Protein AF-A0A5F1ZT07-F1 (afdb_monomer_lite)

Foldseek 3Di:
DDDLVNLLQLLLVQQLVVLCVVCVPPPVDDPVRSVVLSNLRSNLRSVLSCVLCVVQPPPDPPSQAALLEPVNLVVLVVVVVVVCVVVVVCVSRSVSSSSSNVSNLVVQCPDPVHHHHD

Secondary structure (DSSP, 8-state):
---HHHHHHHHHHHHHHHHHHHHTT-SSS-HHHHHHHHHHHHHHHHHHHHHHHHHS-SSSTT--SSTTSHHHHHHHHHHHHHHHHH-GGGHHHHHHHHHHHHHHHHHHTTSTT-----

Organism: NCBI:txid2484983

InterPro domains:
  IPR007404 YdjM inner membrane [PF04307] (3-118)

pLDDT: mean 94.59, std 5.79, range [62.78, 98.75]

Sequence (118 aa):
MADNRTHIQAGLITGAILSILKDWNRNDLNMDQKFGRAILSASIGAIGGKLPDIFEPADHPNHRQGAHSVAFMGFSYATLQEFKEKYPEWELIIDPLLAGYASHLVLDSKTPMGIPWF

Radius of gyration: 14.9 Å; chains: 1; bounding box: 39×29×39 Å

Structure (mmCIF, N/CA/C/O backbone):
data_AF-A0A5F1ZT07-F1
#
_entry.id   AF-A0A5F1ZT07-F1
#
loop_
_atom_site.group_PDB
_atom_site.id
_atom_site.type_symbol
_atom_site.label_atom_id
_atom_site.label_alt_id
_atom_site.label_comp_id
_atom_site.label_asym_id
_atom_site.label_entity_id
_atom_site.label_seq_id
_atom_site.pdbx_PDB_ins_code
_atom_site.Cartn_x
_atom_site.Cartn_y
_atom_site.Cartn_z
_atom_site.occupancy
_atom_site.B_iso_or_equiv
_atom_site.auth_seq_id
_atom_site.auth_comp_id
_atom_site.auth_asym_id
_atom_site.auth_atom_id
_atom_site.pdbx_PDB_model_num
ATOM 1 N N . MET A 1 1 ? 3.706 -0.999 -19.883 1.00 62.78 1 MET A N 1
ATOM 2 C CA . MET A 1 1 ? 4.248 -0.865 -18.519 1.00 62.78 1 MET A CA 1
ATOM 3 C C . MET A 1 1 ? 3.536 0.316 -17.898 1.00 62.78 1 MET A C 1
ATOM 5 O O . MET A 1 1 ? 3.391 1.317 -18.595 1.00 62.78 1 MET A O 1
ATOM 9 N N . ALA A 1 2 ? 2.979 0.156 -16.700 1.00 77.44 2 ALA A N 1
ATOM 10 C CA . ALA A 1 2 ? 2.403 1.289 -15.990 1.00 77.44 2 ALA A CA 1
ATOM 11 C C . ALA A 1 2 ? 3.535 2.281 -15.690 1.00 77.44 2 ALA A C 1
ATOM 13 O O . ALA A 1 2 ? 4.663 1.880 -15.423 1.00 77.44 2 ALA A O 1
ATOM 14 N N . ASP A 1 3 ? 3.268 3.570 -15.863 1.00 87.44 3 ASP A N 1
ATOM 15 C CA . ASP A 1 3 ? 4.227 4.603 -15.496 1.00 87.44 3 ASP A CA 1
ATOM 16 C C . ASP A 1 3 ? 4.050 4.974 -14.017 1.00 87.44 3 ASP A C 1
ATOM 18 O O . ASP A 1 3 ? 3.050 4.639 -13.376 1.00 87.44 3 ASP A O 1
ATOM 22 N N . ASN A 1 4 ? 5.005 5.726 -13.471 1.00 88.81 4 ASN A N 1
ATOM 23 C CA . ASN A 1 4 ? 4.960 6.191 -12.083 1.00 88.81 4 ASN A CA 1
ATOM 24 C C . ASN A 1 4 ? 3.624 6.894 -11.737 1.00 88.81 4 ASN A C 1
ATOM 26 O O . ASN A 1 4 ? 3.114 6.764 -10.626 1.00 88.81 4 ASN A O 1
ATOM 30 N N . ARG A 1 5 ? 2.999 7.604 -12.691 1.00 94.88 5 ARG A N 1
ATOM 31 C CA . ARG A 1 5 ? 1.680 8.228 -12.478 1.00 94.88 5 ARG A CA 1
ATOM 32 C C . ARG A 1 5 ? 0.580 7.188 -12.290 1.00 94.88 5 ARG A C 1
ATOM 34 O O . ARG A 1 5 ? -0.227 7.338 -11.377 1.00 94.88 5 ARG A O 1
ATOM 41 N N . THR A 1 6 ? 0.562 6.150 -13.117 1.00 96.25 6 THR A N 1
ATOM 42 C CA . THR A 1 6 ? -0.407 5.053 -13.034 1.00 96.25 6 THR A CA 1
ATOM 43 C C . THR A 1 6 ? -0.305 4.327 -11.692 1.00 96.25 6 THR A C 1
ATOM 45 O O . THR A 1 6 ? -1.326 4.077 -11.056 1.00 96.25 6 THR A O 1
ATOM 48 N N . HIS A 1 7 ? 0.910 4.058 -11.209 1.00 96.75 7 HIS A N 1
ATOM 49 C CA . HIS A 1 7 ? 1.120 3.410 -9.911 1.00 96.75 7 HIS A CA 1
ATOM 50 C C . HIS A 1 7 ? 0.666 4.277 -8.728 1.00 96.75 7 HIS A C 1
ATOM 52 O O . HIS A 1 7 ? -0.025 3.791 -7.832 1.00 96.75 7 HIS A O 1
ATOM 58 N N . ILE A 1 8 ? 0.967 5.580 -8.756 1.00 97.88 8 ILE A N 1
ATOM 59 C CA . ILE A 1 8 ? 0.474 6.541 -7.757 1.00 97.88 8 ILE A CA 1
ATOM 60 C C . ILE A 1 8 ? -1.060 6.595 -7.766 1.00 97.88 8 ILE A C 1
ATOM 62 O O . ILE A 1 8 ? -1.682 6.577 -6.705 1.00 97.88 8 ILE A O 1
ATOM 66 N N . GLN A 1 9 ? -1.684 6.649 -8.947 1.00 98.44 9 GLN A N 1
ATOM 67 C CA . GLN A 1 9 ? -3.144 6.676 -9.083 1.00 98.44 9 GLN A CA 1
ATOM 68 C C . GLN A 1 9 ? -3.793 5.391 -8.562 1.00 98.44 9 GLN A C 1
ATOM 70 O O . GLN A 1 9 ? -4.766 5.462 -7.814 1.00 98.44 9 GLN A O 1
ATOM 75 N N . ALA A 1 10 ? -3.244 4.225 -8.907 1.00 98.25 10 ALA A N 1
ATOM 76 C CA . ALA A 1 10 ? -3.724 2.950 -8.387 1.00 98.25 10 ALA A CA 1
ATOM 77 C C . ALA A 1 10 ? -3.595 2.882 -6.859 1.00 98.25 10 ALA A C 1
ATOM 79 O O . A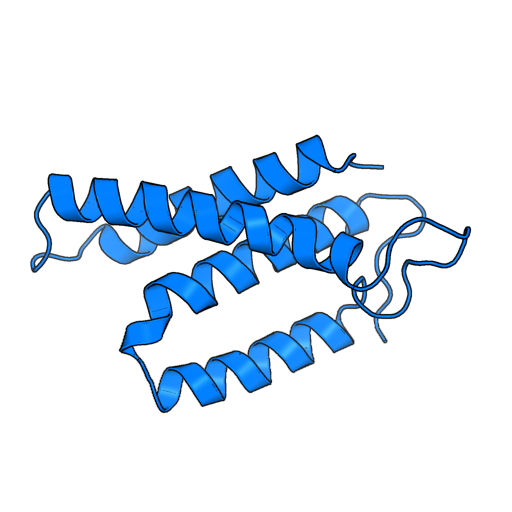LA A 1 10 ? -4.544 2.476 -6.186 1.00 98.25 10 ALA A O 1
ATOM 80 N N . GLY A 1 11 ? -2.481 3.371 -6.311 1.00 98.56 11 GLY A N 1
ATOM 81 C CA . GLY A 1 11 ? -2.272 3.494 -4.873 1.00 98.56 11 GLY A CA 1
ATOM 82 C C . GLY A 1 11 ? -3.292 4.411 -4.191 1.00 98.56 11 GLY A C 1
ATOM 83 O O . GLY A 1 11 ? -3.904 4.007 -3.202 1.00 98.56 11 GLY A O 1
ATOM 84 N N . LEU A 1 12 ? -3.537 5.605 -4.747 1.00 98.69 12 LEU A N 1
ATOM 85 C CA . LEU A 1 12 ? -4.558 6.551 -4.267 1.00 98.69 12 LEU A CA 1
ATOM 86 C C . LEU A 1 12 ? -5.939 5.895 -4.187 1.00 98.69 12 LEU A C 1
ATOM 88 O O . LEU A 1 12 ? -6.598 5.939 -3.147 1.00 98.69 12 LEU A O 1
ATOM 92 N N . ILE A 1 13 ? -6.369 5.279 -5.290 1.00 98.62 13 ILE A N 1
ATOM 93 C CA . ILE A 1 13 ? -7.692 4.659 -5.407 1.00 98.62 13 ILE A CA 1
ATOM 94 C C . ILE A 1 13 ? -7.815 3.486 -4.433 1.00 98.62 13 ILE A C 1
ATOM 96 O O . ILE A 1 13 ? -8.797 3.395 -3.697 1.00 98.62 13 ILE A O 1
ATOM 100 N N . THR A 1 14 ? -6.808 2.613 -4.388 1.00 98.50 14 THR A N 1
ATOM 101 C CA . THR A 1 14 ? -6.827 1.420 -3.533 1.00 98.50 14 THR A CA 1
ATOM 102 C C . THR A 1 14 ? -6.843 1.802 -2.054 1.00 98.50 14 THR A C 1
ATOM 104 O O . THR A 1 14 ? -7.635 1.250 -1.291 1.00 98.50 14 THR A O 1
ATOM 107 N N . GLY A 1 15 ? -6.037 2.788 -1.649 1.00 98.56 15 GLY A N 1
ATOM 108 C CA . GLY A 1 15 ? -6.019 3.296 -0.278 1.00 98.56 15 GLY A CA 1
ATOM 109 C C . GLY A 1 15 ? -7.360 3.901 0.153 1.00 98.56 15 GLY A C 1
ATOM 110 O O . GLY A 1 15 ? -7.848 3.597 1.243 1.00 98.56 15 GLY A O 1
ATOM 111 N N . ALA A 1 16 ? -7.996 4.697 -0.715 1.00 98.62 16 ALA A N 1
ATOM 112 C CA . ALA A 1 16 ? -9.320 5.265 -0.451 1.00 98.62 16 ALA A CA 1
ATOM 113 C C . ALA A 1 16 ? -10.389 4.172 -0.296 1.00 98.62 16 ALA A C 1
ATOM 115 O O . ALA A 1 16 ? -11.122 4.154 0.694 1.00 98.62 16 ALA A O 1
ATOM 116 N N . ILE A 1 17 ? -10.456 3.240 -1.257 1.00 98.62 17 ILE A N 1
ATOM 117 C CA . ILE A 1 17 ? -11.424 2.135 -1.250 1.00 98.62 17 ILE A CA 1
ATOM 118 C C . ILE A 1 17 ? -11.255 1.289 0.011 1.00 98.62 17 ILE A C 1
ATOM 120 O O . ILE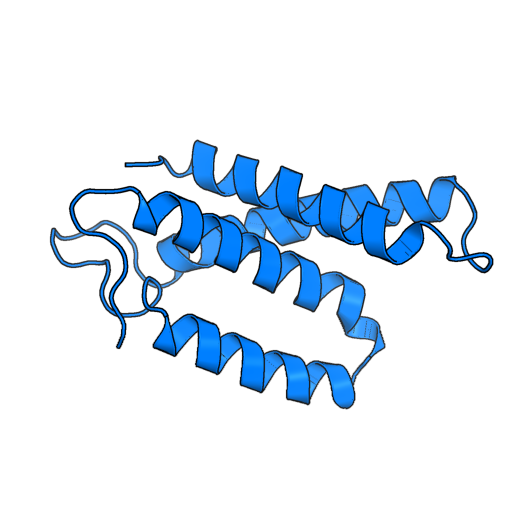 A 1 17 ? -12.247 0.968 0.662 1.00 98.62 17 ILE A O 1
ATOM 124 N N . LEU A 1 18 ? -10.018 0.963 0.394 1.00 98.44 18 LEU A N 1
ATOM 125 C CA . LEU A 1 18 ? -9.749 0.168 1.588 1.00 98.44 18 LEU A CA 1
ATOM 126 C C . LEU A 1 18 ? -10.295 0.836 2.855 1.00 98.44 18 LEU A C 1
ATOM 128 O O . LEU A 1 18 ? -10.977 0.178 3.638 1.00 98.44 18 LEU A O 1
ATOM 132 N N . SER A 1 19 ? -10.038 2.133 3.051 1.00 98.19 19 SER A N 1
ATOM 133 C CA . SER A 1 19 ? -10.575 2.863 4.207 1.00 98.19 19 SER A CA 1
ATOM 134 C C . SER A 1 19 ? -12.101 2.903 4.190 1.00 98.19 19 SER A C 1
ATOM 136 O O . SER A 1 19 ? -12.712 2.627 5.219 1.00 98.19 19 SER A O 1
ATOM 138 N N . ILE A 1 20 ? -12.722 3.150 3.031 1.00 98.12 20 ILE A N 1
ATOM 139 C CA . ILE A 1 20 ? -14.186 3.147 2.897 1.00 98.12 20 ILE A CA 1
ATOM 140 C C . ILE A 1 20 ? -14.766 1.786 3.294 1.00 98.12 20 ILE A C 1
ATOM 142 O O . ILE A 1 20 ? -15.733 1.737 4.050 1.00 98.12 20 ILE A O 1
ATOM 146 N N . LEU A 1 21 ? -14.174 0.684 2.826 1.00 98.00 21 LEU A N 1
ATOM 147 C CA . LEU A 1 21 ? -14.637 -0.667 3.150 1.00 98.00 21 LEU A CA 1
ATOM 148 C C . LEU A 1 21 ? -14.479 -0.989 4.640 1.00 98.00 21 LEU A C 1
ATOM 150 O O . LEU A 1 21 ? -15.395 -1.540 5.248 1.00 98.00 21 LEU A O 1
ATOM 154 N N . LYS A 1 22 ? -13.343 -0.621 5.243 1.00 96.44 22 LYS A N 1
ATOM 155 C CA . LYS A 1 22 ? -13.070 -0.873 6.666 1.00 96.44 22 LYS A CA 1
ATOM 156 C C . LYS A 1 22 ? -13.944 -0.029 7.590 1.00 96.44 22 LYS A C 1
ATOM 158 O O . LYS A 1 22 ? -14.385 -0.513 8.630 1.00 96.44 22 LYS A O 1
ATOM 163 N N . ASP A 1 23 ? -14.233 1.206 7.193 1.00 96.75 23 ASP A N 1
ATOM 164 C CA . ASP A 1 23 ? -15.012 2.141 7.998 1.00 96.75 23 ASP A CA 1
ATOM 165 C C . ASP A 1 23 ? -16.524 2.103 7.681 1.00 96.75 23 ASP A C 1
ATOM 167 O O . ASP A 1 23 ? -17.311 2.771 8.360 1.00 96.75 23 ASP A O 1
ATOM 171 N N . TRP A 1 24 ? -16.961 1.299 6.699 1.00 95.19 24 TRP A N 1
ATOM 172 C CA . TRP A 1 24 ? -18.352 1.231 6.222 1.00 95.19 24 TRP A CA 1
ATOM 173 C C . TRP A 1 24 ? -19.356 1.061 7.372 1.00 95.19 24 TRP A C 1
ATOM 175 O O . TRP A 1 24 ? -20.268 1.872 7.528 1.00 95.19 24 TRP A O 1
ATOM 185 N N . ASN A 1 25 ? -19.106 0.087 8.253 1.00 94.44 25 ASN A N 1
ATOM 186 C CA . ASN A 1 25 ? -19.964 -0.243 9.399 1.00 94.44 25 ASN A CA 1
ATOM 187 C C . ASN A 1 25 ? -19.438 0.279 10.753 1.00 94.44 25 ASN A C 1
ATOM 189 O O . ASN A 1 25 ? -19.966 -0.092 11.801 1.00 94.44 25 ASN A O 1
ATOM 193 N N . ARG A 1 26 ? -18.392 1.119 10.764 1.00 94.31 26 ARG A N 1
ATOM 194 C CA . ARG A 1 26 ? -17.881 1.743 11.998 1.00 94.31 26 ARG A CA 1
ATOM 195 C C . ARG A 1 26 ? -18.891 2.780 12.497 1.00 94.31 26 ARG A C 1
ATOM 197 O O . ARG A 1 26 ? -19.191 3.733 11.776 1.00 94.31 26 ARG A O 1
ATOM 204 N N . ASN A 1 27 ? -19.404 2.592 13.712 1.00 95.69 27 ASN A N 1
ATOM 205 C CA . ASN A 1 27 ? -20.374 3.497 14.352 1.00 95.69 27 ASN A CA 1
ATOM 206 C C . ASN A 1 27 ? -19.716 4.495 15.318 1.00 95.69 27 ASN A C 1
ATOM 208 O O . ASN A 1 27 ? -20.350 5.446 15.758 1.00 95.69 27 ASN A O 1
ATOM 212 N N . ASP A 1 28 ? -18.445 4.282 15.645 1.00 96.62 28 ASP A N 1
ATOM 213 C CA . ASP A 1 28 ? -17.610 5.157 16.471 1.00 96.62 28 ASP A CA 1
ATOM 214 C C . ASP A 1 28 ? -17.035 6.355 15.693 1.00 96.62 28 ASP A C 1
ATOM 216 O O . ASP A 1 28 ? -16.451 7.253 16.293 1.00 96.62 28 ASP A O 1
ATOM 220 N N . LEU A 1 29 ? -17.204 6.375 14.365 1.00 96.75 29 LEU A N 1
ATOM 221 C CA . LEU A 1 29 ? -16.726 7.433 13.478 1.00 96.75 29 LEU A CA 1
ATOM 222 C C . LEU A 1 29 ? -17.902 8.184 12.852 1.00 96.75 29 LEU A C 1
ATOM 224 O O . LEU A 1 29 ? -18.798 7.575 12.262 1.00 96.75 29 LEU A O 1
ATOM 228 N N . ASN A 1 30 ? -17.860 9.513 12.903 1.00 97.38 30 ASN A N 1
ATOM 229 C CA . ASN A 1 30 ? -18.762 10.362 12.127 1.00 97.38 30 ASN A CA 1
ATOM 230 C C . ASN A 1 30 ? -18.312 10.467 10.652 1.00 97.38 30 ASN A C 1
ATOM 232 O O . ASN A 1 30 ? -17.241 9.988 10.272 1.00 97.38 30 ASN A O 1
ATOM 236 N N . MET A 1 31 ? -19.137 11.087 9.800 1.00 96.50 31 MET A N 1
ATOM 237 C CA . MET A 1 31 ? -18.862 11.175 8.359 1.00 96.50 31 MET A CA 1
ATOM 238 C C . MET A 1 31 ? -17.563 11.931 8.045 1.00 96.50 31 MET A C 1
ATOM 240 O O . MET A 1 31 ? -16.785 11.474 7.210 1.00 96.50 31 MET A O 1
ATOM 244 N N . ASP A 1 32 ? -17.290 13.031 8.747 1.00 97.94 32 ASP A N 1
ATOM 245 C CA . ASP A 1 32 ? -16.083 13.838 8.536 1.00 97.94 32 ASP A CA 1
ATOM 246 C C . ASP A 1 32 ? -14.817 13.048 8.890 1.00 97.94 32 ASP A C 1
ATOM 248 O O . ASP A 1 32 ? -13.819 13.096 8.171 1.00 97.94 32 ASP A O 1
ATOM 252 N N . GLN A 1 33 ? -14.869 12.252 9.962 1.00 97.69 33 GLN A N 1
ATOM 253 C CA . GLN A 1 33 ? -13.784 11.356 10.354 1.00 97.69 33 GLN A CA 1
ATOM 254 C C . GLN A 1 33 ? -13.561 10.253 9.316 1.00 97.69 33 GLN A C 1
ATOM 256 O O . GLN A 1 33 ? -12.413 9.995 8.956 1.00 97.69 33 GLN A O 1
ATOM 261 N N . LYS A 1 34 ? -14.627 9.624 8.799 1.00 97.94 34 LYS A N 1
ATOM 262 C CA . LYS A 1 34 ? -14.517 8.616 7.726 1.00 97.94 34 LYS A CA 1
ATOM 263 C C . LYS A 1 34 ? -13.925 9.220 6.455 1.00 97.94 34 LYS A C 1
ATOM 265 O O . LYS A 1 34 ? -13.042 8.629 5.841 1.00 97.94 34 LYS A O 1
ATOM 270 N N . PHE A 1 35 ? -14.357 10.425 6.094 1.00 98.06 35 PHE A N 1
ATOM 271 C CA . PHE A 1 35 ? -13.833 11.144 4.939 1.00 98.06 35 PHE A CA 1
ATOM 272 C C . PHE A 1 35 ? -12.349 11.503 5.106 1.00 98.06 35 PHE A C 1
ATOM 274 O O . PHE A 1 35 ? -11.541 11.226 4.220 1.00 98.06 35 PHE A O 1
ATOM 281 N N . GLY A 1 36 ? -11.963 12.046 6.265 1.00 98.25 36 GLY A N 1
ATOM 282 C CA . GLY A 1 36 ? -10.566 12.354 6.577 1.00 98.25 36 GLY A CA 1
ATOM 283 C C . GLY A 1 36 ? -9.670 11.112 6.557 1.00 98.25 36 GLY A C 1
ATOM 284 O O . GLY A 1 36 ? -8.571 11.151 6.002 1.00 98.25 36 GLY A O 1
ATOM 285 N N . ARG A 1 37 ? -10.158 9.985 7.090 1.00 98.25 37 ARG A N 1
ATOM 286 C CA . ARG A 1 37 ? -9.468 8.687 7.029 1.00 98.25 37 ARG A CA 1
ATOM 287 C C . ARG A 1 37 ? -9.307 8.196 5.593 1.00 98.25 37 ARG A C 1
ATOM 289 O O . ARG A 1 37 ? -8.202 7.801 5.238 1.00 98.25 37 ARG A O 1
ATOM 296 N N . ALA A 1 38 ? -10.331 8.322 4.749 1.00 98.50 38 ALA A N 1
ATOM 297 C CA . ALA A 1 38 ? -10.241 7.951 3.339 1.00 98.50 38 ALA A CA 1
ATOM 298 C C . ALA A 1 38 ? -9.199 8.787 2.578 1.00 98.50 38 ALA A C 1
ATOM 300 O O . ALA A 1 38 ? -8.424 8.226 1.806 1.00 98.50 38 ALA A O 1
ATOM 301 N N . ILE A 1 39 ? -9.117 10.101 2.829 1.00 98.62 39 ILE A N 1
ATOM 302 C CA . ILE A 1 39 ? -8.080 10.971 2.241 1.00 98.62 39 ILE A CA 1
ATOM 303 C C . ILE A 1 39 ? -6.683 10.558 2.709 1.00 98.62 39 ILE A C 1
ATOM 305 O O . ILE A 1 39 ? -5.754 10.463 1.898 1.00 98.62 39 ILE A O 1
ATOM 309 N N . LEU A 1 40 ? -6.516 10.314 4.011 1.00 98.50 40 LEU A N 1
ATOM 310 C CA . LEU A 1 40 ? -5.232 9.894 4.561 1.00 98.50 40 LEU A CA 1
ATOM 311 C C . LEU A 1 40 ? -4.810 8.541 3.981 1.00 98.50 40 LEU A C 1
ATOM 313 O O . LEU A 1 40 ? -3.706 8.421 3.458 1.00 98.50 40 LEU A O 1
ATOM 317 N N . SER A 1 41 ? -5.697 7.546 3.988 1.00 98.62 41 SER A N 1
ATOM 318 C CA . SER A 1 41 ? -5.424 6.231 3.412 1.00 98.62 41 SER A CA 1
ATOM 319 C C . SER A 1 41 ? -5.170 6.290 1.910 1.00 98.62 41 SER A C 1
ATOM 321 O O . SER A 1 41 ? -4.277 5.592 1.442 1.00 98.62 41 SER A O 1
ATOM 323 N N . ALA A 1 42 ? -5.860 7.147 1.153 1.00 98.75 42 ALA A N 1
ATOM 324 C CA . ALA A 1 42 ? -5.530 7.391 -0.250 1.00 98.75 42 ALA A CA 1
ATOM 325 C C . ALA A 1 42 ? -4.085 7.885 -0.392 1.00 98.75 42 ALA A C 1
ATOM 327 O O . ALA A 1 42 ? -3.305 7.336 -1.165 1.00 98.75 42 ALA A O 1
ATOM 328 N N . SER A 1 43 ? -3.704 8.888 0.399 1.00 98.62 43 SER A N 1
ATOM 329 C CA . SER A 1 43 ? -2.373 9.501 0.343 1.00 98.62 43 SER A CA 1
ATOM 330 C C . SER A 1 43 ? -1.268 8.502 0.700 1.00 98.62 43 SER A C 1
ATOM 332 O O . SER A 1 43 ? -0.254 8.426 0.010 1.00 98.62 43 SER A O 1
ATOM 334 N N . ILE A 1 44 ? -1.480 7.683 1.734 1.00 98.75 44 ILE A N 1
ATOM 335 C CA . ILE A 1 44 ? -0.546 6.616 2.111 1.00 98.75 44 ILE A CA 1
ATOM 336 C C . ILE A 1 44 ? -0.516 5.501 1.057 1.00 98.75 44 ILE A C 1
ATOM 338 O O . ILE A 1 44 ? 0.559 5.010 0.716 1.00 98.75 44 ILE A O 1
ATOM 342 N N . GLY A 1 45 ? -1.663 5.145 0.478 1.00 98.75 45 GLY A N 1
ATOM 343 C CA . GLY A 1 45 ? -1.735 4.194 -0.628 1.00 98.75 45 GLY A CA 1
ATOM 344 C C . GLY A 1 45 ? -0.962 4.669 -1.854 1.00 98.75 45 GLY A C 1
ATOM 345 O O . GLY A 1 45 ? -0.273 3.875 -2.484 1.00 98.75 45 GLY A O 1
ATOM 346 N N . ALA A 1 46 ? -0.985 5.969 -2.152 1.00 98.56 46 ALA A N 1
ATOM 347 C CA . ALA A 1 46 ? -0.184 6.581 -3.211 1.00 98.56 46 ALA A CA 1
ATOM 348 C C . ALA A 1 46 ? 1.323 6.366 -2.997 1.00 98.56 46 ALA A C 1
ATOM 350 O O . ALA A 1 46 ? 2.048 6.035 -3.935 1.00 98.56 46 ALA A O 1
ATOM 351 N N . ILE A 1 47 ? 1.783 6.529 -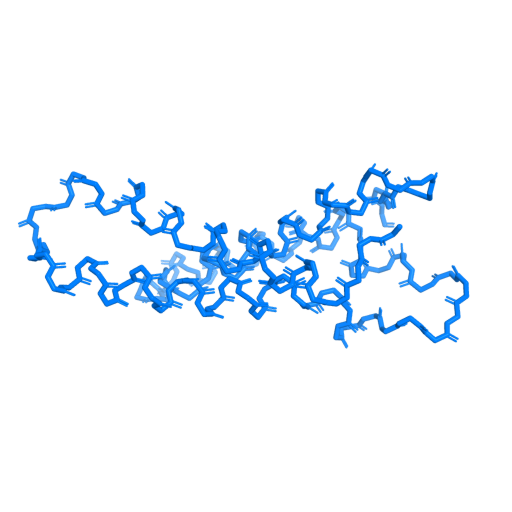1.751 1.00 98.31 47 ILE A N 1
ATOM 352 C CA . ILE A 1 47 ? 3.172 6.265 -1.352 1.00 98.31 47 ILE A CA 1
ATOM 353 C C . ILE A 1 47 ? 3.481 4.774 -1.514 1.00 98.31 47 ILE A C 1
ATOM 355 O O . ILE A 1 47 ? 4.485 4.426 -2.131 1.00 98.31 47 ILE A O 1
ATOM 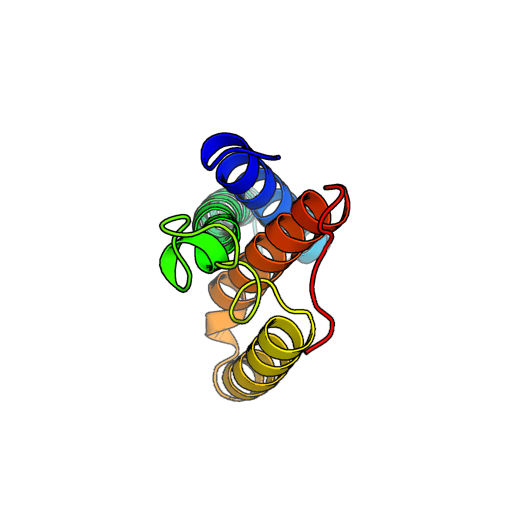359 N N . GLY A 1 48 ? 2.592 3.901 -1.032 1.00 98.00 48 GLY A N 1
ATOM 360 C CA . GLY A 1 48 ? 2.716 2.450 -1.173 1.00 98.00 48 GLY A CA 1
ATOM 361 C C . GLY A 1 48 ? 2.804 2.000 -2.631 1.00 98.00 48 GLY A C 1
ATOM 362 O O . GLY A 1 48 ? 3.643 1.177 -2.977 1.00 98.00 48 GLY A O 1
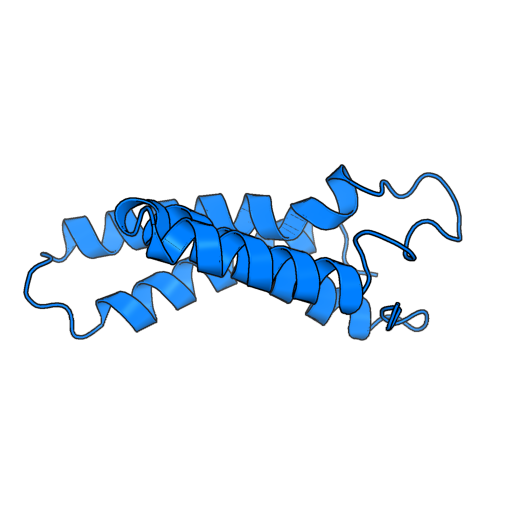ATOM 363 N N . GLY A 1 49 ? 2.000 2.598 -3.512 1.00 97.50 49 GLY A N 1
ATOM 364 C CA . GLY A 1 49 ? 2.014 2.321 -4.949 1.00 97.50 49 GLY A CA 1
ATOM 365 C C . GLY A 1 49 ? 3.327 2.687 -5.633 1.00 97.50 49 GLY A C 1
ATOM 366 O O . GLY A 1 49 ? 3.651 2.114 -6.662 1.00 97.50 49 GLY A O 1
ATOM 367 N N . LYS A 1 50 ? 4.118 3.597 -5.063 1.00 96.50 50 LYS A N 1
ATOM 368 C CA . LYS A 1 50 ? 5.432 3.981 -5.595 1.00 96.50 50 LYS A CA 1
ATOM 369 C C . LYS A 1 50 ? 6.595 3.266 -4.898 1.00 96.50 50 LYS A C 1
ATOM 371 O O . LYS A 1 50 ? 7.734 3.362 -5.339 1.00 96.50 50 LYS A O 1
ATOM 376 N N . LEU A 1 51 ? 6.333 2.579 -3.789 1.00 95.88 51 LEU A N 1
ATOM 377 C CA . LEU A 1 51 ? 7.370 1.997 -2.941 1.00 95.88 51 LEU A CA 1
ATOM 378 C C . LEU A 1 51 ? 8.333 1.062 -3.703 1.00 95.88 51 LEU A C 1
ATOM 380 O O . LEU A 1 51 ? 9.538 1.202 -3.490 1.00 95.88 51 LEU A O 1
ATOM 384 N N . PRO A 1 52 ? 7.862 0.181 -4.615 1.00 95.12 52 PRO A N 1
ATOM 385 C CA . PRO A 1 52 ? 8.753 -0.688 -5.389 1.00 95.12 52 PRO A CA 1
ATOM 386 C C . PRO A 1 52 ? 9.753 0.098 -6.234 1.00 95.12 52 PRO A C 1
ATOM 388 O O . PRO A 1 52 ? 10.951 -0.128 -6.111 1.00 95.12 52 PRO A O 1
ATOM 391 N N . ASP A 1 53 ? 9.279 1.105 -6.974 1.00 93.94 53 ASP A N 1
ATOM 392 C CA . ASP A 1 53 ? 10.117 1.988 -7.798 1.00 93.94 53 ASP A CA 1
ATOM 393 C C . ASP A 1 53 ? 11.107 2.830 -6.972 1.00 93.94 53 ASP A C 1
ATOM 395 O O . ASP A 1 53 ? 12.115 3.304 -7.494 1.00 93.94 53 ASP A O 1
ATOM 399 N N . ILE A 1 54 ? 10.810 3.093 -5.693 1.00 93.75 54 ILE A N 1
ATOM 400 C CA . ILE A 1 54 ? 11.720 3.816 -4.791 1.00 93.75 54 ILE A CA 1
ATOM 401 C C . ILE A 1 54 ? 12.849 2.897 -4.320 1.00 93.75 54 ILE A C 1
ATOM 403 O O . ILE A 1 54 ? 13.996 3.339 -4.249 1.00 93.75 54 ILE A O 1
ATOM 407 N N . PHE A 1 55 ? 12.530 1.649 -3.972 1.00 93.25 55 PHE A N 1
ATOM 408 C CA . PHE A 1 55 ? 13.523 0.677 -3.515 1.00 93.25 55 PHE A CA 1
ATOM 409 C C . PHE A 1 55 ? 14.342 0.075 -4.656 1.00 93.25 55 PHE A C 1
ATOM 411 O O . PHE A 1 55 ? 15.513 -0.240 -4.454 1.00 93.25 55 PHE A O 1
ATOM 418 N N . GLU A 1 56 ? 13.750 -0.062 -5.839 1.00 92.06 56 GLU A N 1
ATOM 419 C CA . GLU A 1 56 ? 14.371 -0.664 -7.016 1.00 92.06 56 GLU A CA 1
ATOM 420 C C . GLU A 1 56 ? 14.061 0.190 -8.266 1.00 92.06 56 GLU A C 1
ATOM 422 O O . GLU A 1 56 ? 13.174 -0.145 -9.054 1.00 92.06 56 GLU A O 1
ATOM 427 N N . PRO A 1 57 ? 14.738 1.346 -8.439 1.00 90.12 57 PRO A N 1
ATOM 428 C CA . PRO A 1 57 ? 14.476 2.257 -9.551 1.00 90.12 57 PRO A CA 1
ATOM 429 C C . PRO A 1 57 ? 14.750 1.634 -10.924 1.00 90.12 57 PRO A C 1
ATOM 431 O O . PRO A 1 57 ? 15.635 0.801 -11.081 1.00 90.12 57 PRO A O 1
ATOM 434 N N . ALA A 1 58 ? 14.049 2.115 -11.954 1.00 86.81 58 ALA A N 1
ATOM 435 C CA . ALA A 1 58 ? 14.191 1.649 -13.336 1.00 86.81 58 ALA A CA 1
ATOM 436 C C . ALA A 1 58 ? 15.471 2.143 -14.045 1.00 86.81 58 ALA A C 1
ATOM 438 O O . ALA A 1 58 ? 15.401 2.833 -15.063 1.00 86.81 58 ALA A O 1
ATOM 439 N N . ASP A 1 59 ? 16.645 1.807 -13.514 1.00 88.81 59 ASP A N 1
ATOM 440 C CA . ASP A 1 59 ? 17.956 2.213 -14.038 1.00 88.81 59 ASP A CA 1
ATOM 441 C C . ASP A 1 59 ? 18.618 1.163 -14.957 1.00 88.81 59 ASP A C 1
ATOM 443 O O . ASP A 1 59 ? 19.504 1.500 -15.746 1.00 88.81 59 ASP A O 1
ATOM 447 N N . HIS A 1 60 ? 18.151 -0.091 -14.930 1.00 82.75 60 HIS A N 1
ATOM 448 C CA . HIS A 1 60 ? 18.613 -1.166 -15.812 1.00 82.75 60 HIS A CA 1
ATOM 449 C C . HIS A 1 60 ? 17.488 -2.142 -16.229 1.00 82.75 60 HIS A C 1
ATOM 451 O O . HIS A 1 60 ? 16.457 -2.231 -15.561 1.00 82.75 60 HIS A O 1
ATOM 457 N N . PRO A 1 61 ? 17.650 -2.947 -17.305 1.00 80.56 61 PRO A N 1
ATOM 458 C CA . PRO A 1 61 ? 16.586 -3.831 -17.814 1.00 80.56 61 PRO A CA 1
ATOM 459 C C . PRO A 1 61 ? 16.052 -4.857 -16.803 1.00 80.56 61 PRO A C 1
ATOM 461 O O . PRO A 1 61 ? 14.903 -5.272 -16.896 1.00 80.56 61 PRO A O 1
ATOM 464 N N . ASN A 1 62 ? 16.883 -5.242 -15.833 1.00 79.44 62 ASN A N 1
ATOM 465 C CA . ASN A 1 62 ? 16.586 -6.269 -14.833 1.00 79.44 62 ASN A CA 1
ATOM 466 C C . ASN A 1 62 ? 16.162 -5.725 -13.448 1.00 79.44 62 ASN A C 1
ATOM 468 O O . ASN A 1 62 ? 16.250 -6.467 -12.479 1.00 79.44 62 ASN A O 1
ATOM 472 N N . HIS A 1 63 ? 15.742 -4.460 -13.317 1.00 81.88 63 HIS A N 1
ATOM 473 C CA . HIS A 1 63 ? 15.444 -3.790 -12.027 1.00 81.88 63 HIS A CA 1
ATOM 474 C C . HIS A 1 63 ? 14.156 -4.276 -11.333 1.00 81.88 63 HIS A C 1
ATOM 476 O O . HIS A 1 63 ? 13.573 -3.565 -10.529 1.00 81.88 63 HIS A O 1
ATOM 482 N N . ARG A 1 64 ? 13.617 -5.432 -11.717 1.00 82.56 64 ARG A N 1
ATOM 483 C CA . ARG A 1 64 ? 12.315 -5.921 -11.245 1.00 82.56 64 ARG A CA 1
ATOM 484 C C . ARG A 1 64 ? 12.460 -7.257 -10.546 1.00 82.56 64 ARG A C 1
ATOM 486 O O . ARG A 1 64 ? 11.668 -8.147 -10.814 1.00 82.56 64 ARG A O 1
ATOM 493 N N . GLN A 1 65 ? 13.508 -7.446 -9.751 1.00 84.88 65 GLN A N 1
ATOM 494 C CA . GLN A 1 65 ? 13.839 -8.740 -9.148 1.00 84.88 65 GLN A CA 1
ATOM 495 C C . GLN A 1 65 ? 13.643 -8.746 -7.634 1.00 84.88 65 GLN A C 1
ATOM 497 O O . GLN A 1 65 ? 13.228 -9.761 -7.094 1.00 84.88 65 GLN A O 1
ATOM 502 N N . GLY A 1 66 ? 13.909 -7.630 -6.957 1.00 89.81 66 GLY A N 1
ATOM 503 C CA . GLY A 1 66 ? 13.801 -7.527 -5.504 1.00 89.81 66 GLY A CA 1
ATOM 504 C C . GLY A 1 66 ? 12.444 -6.999 -5.050 1.00 89.81 66 GLY A C 1
ATOM 505 O O . GLY A 1 66 ? 11.543 -7.757 -4.701 1.00 89.81 66 GLY A O 1
ATOM 506 N N . ALA A 1 67 ? 12.283 -5.675 -5.047 1.00 93.88 67 ALA A N 1
ATOM 507 C CA . ALA A 1 67 ? 11.085 -5.016 -4.526 1.00 93.88 67 ALA A CA 1
ATOM 508 C C . ALA A 1 67 ? 9.844 -5.268 -5.402 1.00 93.88 67 ALA A C 1
ATOM 510 O O . ALA A 1 67 ? 8.713 -5.065 -4.968 1.00 93.88 67 ALA A O 1
ATOM 511 N N . HIS A 1 68 ? 10.021 -5.753 -6.625 1.00 94.06 68 HIS A N 1
ATOM 512 C CA . HIS A 1 68 ? 8.908 -6.133 -7.492 1.00 94.06 68 HIS A CA 1
ATOM 513 C C . HIS A 1 68 ? 8.474 -7.601 -7.318 1.00 94.06 68 HIS A C 1
ATOM 515 O O . HIS A 1 68 ? 7.613 -8.069 -8.065 1.00 94.06 68 HIS A O 1
ATOM 521 N N . SER A 1 69 ? 9.039 -8.340 -6.350 1.00 94.06 69 SER A N 1
ATOM 522 C CA . SER A 1 69 ? 8.756 -9.766 -6.152 1.00 94.06 69 SER A CA 1
ATOM 523 C C . SER A 1 69 ? 7.631 -10.052 -5.154 1.00 94.06 69 SER A C 1
ATOM 525 O O . SER A 1 69 ? 7.357 -9.301 -4.210 1.00 94.06 69 SER A O 1
ATOM 527 N N . VAL A 1 70 ? 6.978 -11.202 -5.346 1.00 94.31 70 VAL A N 1
ATOM 528 C CA . VAL A 1 70 ? 5.973 -11.725 -4.408 1.00 94.31 70 VAL A CA 1
ATOM 529 C C . VAL A 1 70 ? 6.605 -12.023 -3.047 1.00 94.31 70 VAL A C 1
ATOM 531 O O . VAL A 1 70 ? 5.979 -11.755 -2.021 1.00 94.31 70 VAL A O 1
ATOM 534 N N . ALA A 1 71 ? 7.839 -12.537 -3.015 1.00 95.19 71 ALA A N 1
ATOM 535 C CA . ALA A 1 71 ? 8.550 -12.824 -1.773 1.00 95.19 71 ALA A CA 1
ATOM 536 C C . ALA A 1 71 ? 8.810 -11.556 -0.950 1.00 95.19 71 ALA A C 1
ATOM 538 O O . ALA A 1 71 ? 8.543 -11.556 0.253 1.00 95.19 71 ALA A O 1
ATOM 539 N N . PHE A 1 72 ? 9.258 -10.464 -1.580 1.00 95.69 72 PHE A N 1
ATOM 540 C CA . PHE A 1 72 ? 9.495 -9.209 -0.867 1.00 95.69 72 PHE A CA 1
ATOM 541 C C . PHE A 1 72 ? 8.194 -8.616 -0.318 1.00 95.69 72 PHE A C 1
ATOM 543 O O . PHE A 1 72 ? 8.149 -8.185 0.838 1.00 95.69 72 PHE A O 1
ATOM 550 N N . MET A 1 73 ? 7.107 -8.656 -1.096 1.00 96.06 73 MET A N 1
ATOM 551 C CA . MET A 1 73 ? 5.790 -8.234 -0.614 1.00 96.06 73 MET A CA 1
ATOM 552 C C . MET A 1 73 ? 5.288 -9.121 0.532 1.00 96.06 73 MET A C 1
ATOM 554 O O . MET A 1 73 ? 4.775 -8.609 1.525 1.00 96.06 73 MET A O 1
ATOM 558 N N . GLY A 1 74 ? 5.458 -10.441 0.434 1.00 96.94 74 GLY A N 1
ATOM 559 C CA . GLY A 1 74 ? 5.076 -11.387 1.484 1.00 96.94 74 GLY A CA 1
ATOM 560 C C . GLY A 1 74 ? 5.853 -11.166 2.783 1.00 96.94 74 GLY A C 1
ATOM 561 O O . GLY A 1 74 ? 5.252 -11.125 3.857 1.00 96.94 74 GLY A O 1
ATOM 562 N N . PHE A 1 75 ? 7.167 -10.950 2.687 1.00 96.94 75 PHE A N 1
ATOM 563 C CA . PHE A 1 75 ? 8.011 -10.574 3.821 1.00 96.94 75 PHE A CA 1
ATOM 564 C C . PHE A 1 75 ? 7.563 -9.242 4.438 1.00 96.94 75 PHE A C 1
ATOM 566 O O . PHE A 1 75 ? 7.304 -9.179 5.639 1.00 96.94 75 PHE A O 1
ATOM 573 N N . SER A 1 76 ? 7.384 -8.206 3.612 1.00 96.81 76 SER A N 1
ATOM 574 C CA . SER A 1 76 ? 6.921 -6.882 4.051 1.00 96.81 76 SER A CA 1
ATOM 575 C C . SER A 1 76 ? 5.570 -6.963 4.762 1.00 96.81 76 SER A C 1
ATOM 577 O O . SER A 1 76 ? 5.390 -6.357 5.816 1.00 96.81 76 SER A O 1
ATOM 579 N N . TYR A 1 77 ? 4.634 -7.746 4.218 1.00 97.88 77 TYR A N 1
ATOM 580 C CA . TYR A 1 77 ? 3.340 -8.008 4.837 1.00 97.88 77 TYR A CA 1
ATOM 581 C C . TYR A 1 77 ? 3.510 -8.681 6.201 1.00 97.88 77 TYR A C 1
ATOM 583 O O . TYR A 1 77 ? 2.990 -8.170 7.184 1.00 97.88 77 TYR A O 1
ATOM 591 N N . ALA A 1 78 ? 4.268 -9.777 6.296 1.00 98.06 78 ALA A N 1
ATOM 592 C CA . ALA A 1 78 ? 4.466 -10.493 7.556 1.00 98.06 78 ALA A CA 1
ATOM 593 C C . ALA A 1 78 ? 5.073 -9.594 8.649 1.00 98.06 78 ALA A C 1
ATOM 595 O O . ALA A 1 78 ? 4.526 -9.507 9.748 1.00 98.06 78 ALA A O 1
ATOM 596 N N . THR A 1 79 ? 6.144 -8.862 8.330 1.00 97.69 79 THR A N 1
ATOM 597 C CA . THR A 1 79 ? 6.805 -7.953 9.277 1.00 97.69 79 THR A CA 1
ATOM 598 C C . THR A 1 79 ? 5.891 -6.809 9.714 1.00 97.69 79 THR A C 1
ATOM 600 O O . THR A 1 79 ? 5.826 -6.482 10.899 1.00 97.69 79 THR A O 1
ATOM 603 N N . LEU A 1 80 ? 5.162 -6.190 8.781 1.00 97.62 80 LEU A N 1
ATOM 604 C CA . LEU A 1 80 ? 4.272 -5.078 9.112 1.00 97.62 80 LEU A CA 1
ATOM 605 C C . LEU A 1 80 ? 3.008 -5.534 9.848 1.00 97.62 80 LEU A C 1
ATOM 607 O O . LEU A 1 80 ? 2.476 -4.775 10.655 1.00 97.62 80 LEU A O 1
ATOM 611 N N . GLN A 1 81 ? 2.547 -6.765 9.627 1.00 96.31 81 GLN A N 1
ATOM 612 C CA . GLN A 1 81 ? 1.458 -7.354 10.401 1.00 96.31 81 GLN A CA 1
ATOM 613 C C . GLN A 1 81 ? 1.871 -7.597 11.855 1.00 96.31 81 GLN A C 1
ATOM 615 O O . GLN A 1 81 ? 1.142 -7.175 12.748 1.00 96.31 81 GLN A O 1
ATOM 620 N N . GLU A 1 82 ? 3.052 -8.171 12.099 1.00 97.31 82 GLU A N 1
ATOM 621 C CA . GLU A 1 82 ? 3.593 -8.334 13.458 1.00 97.31 82 GLU A CA 1
ATOM 622 C C . GLU A 1 82 ? 3.772 -6.973 14.155 1.00 97.31 82 GLU A C 1
ATOM 624 O O . GLU A 1 82 ? 3.392 -6.788 15.314 1.00 97.31 82 GLU A O 1
ATOM 629 N N . PHE A 1 83 ? 4.279 -5.971 13.429 1.00 97.25 83 PHE A N 1
ATOM 630 C CA . PHE A 1 83 ? 4.381 -4.609 13.952 1.00 97.25 83 PHE A CA 1
ATOM 631 C C . PHE A 1 83 ? 3.005 -4.025 14.304 1.00 97.25 83 PHE A C 1
ATOM 633 O O . PHE A 1 83 ? 2.843 -3.438 15.374 1.00 97.25 83 PHE A O 1
ATOM 640 N N . LYS A 1 84 ? 2.005 -4.201 13.432 1.00 97.12 84 LYS A N 1
ATOM 641 C CA . LYS A 1 84 ? 0.635 -3.721 13.654 1.00 97.12 84 LYS A CA 1
ATOM 642 C C . LYS A 1 84 ? -0.035 -4.410 14.843 1.00 97.12 84 LYS A C 1
ATOM 644 O O . LYS A 1 84 ? -0.783 -3.758 15.558 1.00 97.12 84 LYS A O 1
ATOM 649 N N . GLU A 1 85 ? 0.232 -5.692 15.086 1.00 96.75 85 GLU A N 1
ATOM 650 C CA . GLU A 1 85 ? -0.269 -6.390 16.280 1.00 96.75 85 GLU A CA 1
ATOM 651 C C . GLU A 1 85 ? 0.258 -5.753 17.571 1.00 96.75 85 GLU A C 1
ATOM 653 O O . GLU A 1 85 ? -0.484 -5.609 18.544 1.00 96.75 85 GLU A O 1
ATOM 658 N N . LYS A 1 86 ? 1.523 -5.318 17.569 1.00 97.62 86 LYS A N 1
ATOM 659 C CA . LYS A 1 86 ? 2.139 -4.622 18.704 1.00 97.62 86 LYS A CA 1
ATOM 660 C C . LYS A 1 86 ? 1.687 -3.162 18.835 1.00 97.62 86 LYS A C 1
ATOM 662 O O . LYS A 1 86 ? 1.602 -2.659 19.955 1.00 97.62 86 LYS A O 1
ATOM 667 N N . TYR A 1 87 ? 1.417 -2.499 17.711 1.00 97.38 87 TYR A N 1
ATOM 668 C CA . TYR A 1 87 ? 1.069 -1.079 17.626 1.00 97.38 87 TYR A CA 1
ATOM 669 C C . TYR A 1 87 ? -0.166 -0.862 16.727 1.00 97.38 87 TYR A C 1
ATOM 671 O O . TYR A 1 87 ? -0.044 -0.384 15.592 1.00 97.38 87 TYR A O 1
ATOM 679 N N . PRO A 1 88 ? -1.373 -1.232 17.195 1.00 96.12 88 PRO A N 1
ATOM 680 C CA . PRO A 1 88 ? -2.588 -1.234 16.376 1.00 96.12 88 PRO A CA 1
ATOM 681 C C . PRO A 1 88 ? -3.002 0.157 15.880 1.00 96.12 88 PRO A C 1
ATOM 683 O O . PRO A 1 88 ? -3.675 0.276 14.858 1.00 96.12 88 PRO A O 1
ATOM 686 N N . GLU A 1 89 ? -2.565 1.233 16.536 1.00 94.75 89 GLU A N 1
ATOM 687 C CA . GLU A 1 89 ? -2.798 2.608 16.091 1.00 94.75 89 GLU A CA 1
ATOM 688 C C . GLU A 1 89 ? -2.189 2.918 14.710 1.00 94.75 89 GLU A C 1
ATOM 690 O O . GLU A 1 89 ? -2.640 3.842 14.030 1.00 94.75 89 GLU A O 1
ATOM 695 N N . TRP A 1 90 ? -1.219 2.118 14.253 1.00 97.06 90 TRP A N 1
ATOM 696 C CA . TRP A 1 90 ? -0.587 2.249 12.935 1.00 97.06 90 TRP A CA 1
ATOM 697 C C . TRP A 1 90 ? -1.386 1.623 11.792 1.00 97.06 90 TRP A C 1
ATOM 699 O O . TRP A 1 90 ? -0.992 1.750 10.631 1.00 97.06 90 TRP A O 1
ATOM 709 N N . GLU A 1 91 ? -2.523 0.986 12.076 1.00 96.12 91 GLU A N 1
ATOM 710 C CA . GLU A 1 91 ? -3.393 0.359 11.076 1.00 96.12 91 GLU A CA 1
ATOM 711 C C . GLU A 1 91 ? -3.750 1.308 9.918 1.00 96.12 91 GLU A C 1
ATOM 713 O O . GLU A 1 91 ? -3.765 0.897 8.757 1.00 96.12 91 GLU A O 1
ATOM 718 N N . LEU A 1 92 ? -3.989 2.592 10.212 1.00 96.50 92 LEU A N 1
ATOM 719 C CA . LEU A 1 92 ? -4.362 3.599 9.210 1.00 96.50 92 LEU A CA 1
ATOM 720 C C . LEU A 1 92 ? -3.207 3.982 8.264 1.00 96.50 92 LEU A C 1
ATOM 722 O O . LEU A 1 92 ? -3.435 4.645 7.254 1.00 96.50 92 LEU A O 1
ATOM 726 N N . ILE A 1 93 ? -1.982 3.560 8.580 1.00 98.12 93 ILE A N 1
ATOM 727 C CA . ILE A 1 93 ? -0.783 3.757 7.762 1.00 98.12 93 ILE A CA 1
ATOM 728 C C . ILE A 1 93 ? -0.407 2.442 7.073 1.00 98.12 93 ILE A C 1
ATOM 730 O O . ILE A 1 93 ? -0.255 2.403 5.856 1.00 98.12 93 ILE A O 1
ATOM 734 N N . ILE A 1 94 ? -0.286 1.353 7.831 1.00 98.31 94 ILE A N 1
ATOM 735 C CA . ILE A 1 94 ? 0.247 0.076 7.338 1.00 98.31 94 ILE A CA 1
ATOM 736 C C . ILE A 1 94 ? -0.639 -0.532 6.252 1.00 98.31 94 ILE A C 1
ATOM 738 O O . ILE A 1 94 ? -0.148 -0.911 5.189 1.00 98.31 94 ILE A O 1
ATOM 742 N N . ASP A 1 95 ? -1.945 -0.588 6.491 1.00 98.38 95 ASP A N 1
ATOM 743 C CA . ASP A 1 95 ? -2.878 -1.252 5.586 1.00 98.38 95 ASP A CA 1
ATOM 744 C C . ASP A 1 95 ? -2.962 -0.563 4.217 1.00 98.38 95 ASP A C 1
ATOM 746 O O . ASP A 1 95 ? -2.802 -1.251 3.205 1.00 98.38 95 ASP A O 1
ATOM 750 N N . PRO A 1 96 ? -3.153 0.770 4.122 1.00 98.62 96 PRO A N 1
ATOM 751 C CA . PRO A 1 96 ? -3.121 1.435 2.826 1.00 98.62 96 PRO A CA 1
ATOM 752 C C . PRO A 1 96 ? -1.739 1.396 2.169 1.00 98.62 96 PRO A C 1
ATOM 754 O O . PRO A 1 96 ? -1.684 1.299 0.947 1.00 98.62 96 PRO A O 1
ATOM 757 N N . LEU A 1 97 ? -0.635 1.419 2.928 1.00 98.56 97 LEU A N 1
ATOM 758 C CA . LEU A 1 97 ? 0.716 1.306 2.365 1.00 98.56 97 LEU A CA 1
ATOM 759 C C . LEU A 1 97 ? 0.898 -0.043 1.654 1.00 98.56 97 LEU A C 1
ATOM 761 O O . LEU A 1 97 ? 1.302 -0.087 0.491 1.00 98.56 97 LEU A O 1
ATOM 765 N N . LEU A 1 98 ? 0.538 -1.136 2.333 1.00 98.50 98 LEU A N 1
ATOM 766 C CA . LEU A 1 98 ? 0.585 -2.493 1.789 1.00 98.50 98 LEU A CA 1
ATOM 767 C C . LEU A 1 98 ? -0.387 -2.676 0.621 1.00 98.50 98 LEU A C 1
A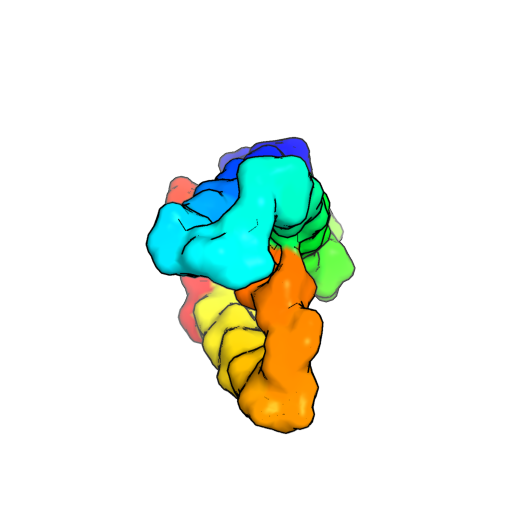TOM 769 O O . LEU A 1 98 ? -0.040 -3.315 -0.368 1.00 98.50 98 LEU A O 1
ATOM 773 N N . ALA A 1 99 ? -1.587 -2.099 0.696 1.00 98.50 99 ALA A N 1
ATOM 774 C CA . ALA A 1 99 ? -2.554 -2.172 -0.395 1.00 98.50 99 ALA A CA 1
ATOM 775 C C . ALA A 1 99 ? -2.099 -1.377 -1.629 1.00 98.50 99 ALA A C 1
ATOM 777 O O . ALA A 1 99 ? -2.263 -1.837 -2.758 1.00 98.50 99 ALA A O 1
ATOM 778 N N . GLY A 1 100 ? -1.471 -0.217 -1.422 1.00 98.50 100 GLY A N 1
ATOM 779 C CA . GLY A 1 100 ? -0.819 0.549 -2.479 1.00 98.50 100 GLY A CA 1
ATOM 780 C C . GLY A 1 100 ? 0.284 -0.260 -3.157 1.00 98.50 100 GLY A C 1
ATOM 781 O O . GLY A 1 100 ? 0.267 -0.404 -4.380 1.00 98.50 100 GLY A O 1
ATOM 782 N N . TYR A 1 101 ? 1.177 -0.865 -2.372 1.00 98.38 101 TYR A N 1
ATOM 783 C CA . TYR A 1 101 ? 2.234 -1.744 -2.880 1.00 98.38 101 TYR A CA 1
ATOM 784 C C . TYR A 1 101 ? 1.632 -2.927 -3.659 1.00 98.38 101 TYR A C 1
ATOM 786 O O . TYR A 1 101 ? 1.968 -3.151 -4.822 1.00 98.38 101 TYR A O 1
ATOM 794 N N . ALA A 1 102 ? 0.640 -3.622 -3.103 1.00 98.06 102 ALA A N 1
ATOM 795 C CA . ALA A 1 102 ? -0.048 -4.696 -3.815 1.00 98.06 102 ALA A CA 1
ATOM 796 C C . ALA A 1 102 ? -0.640 -4.223 -5.157 1.00 98.06 102 ALA A C 1
ATOM 798 O O . ALA A 1 102 ? -0.518 -4.926 -6.159 1.00 98.06 102 ALA A O 1
ATOM 799 N N . SER A 1 103 ? -1.221 -3.017 -5.216 1.00 98.31 103 SER A N 1
ATOM 800 C CA . SER A 1 103 ? -1.744 -2.454 -6.469 1.00 98.31 103 SER A CA 1
ATOM 801 C C . SER A 1 103 ? -0.648 -2.244 -7.522 1.00 98.31 103 SER A C 1
ATOM 803 O O . SER A 1 103 ? -0.880 -2.512 -8.702 1.00 98.31 103 SER A O 1
ATOM 805 N N . HIS A 1 104 ? 0.562 -1.852 -7.102 1.00 96.88 104 HIS A N 1
ATOM 806 C CA . HIS A 1 104 ? 1.722 -1.746 -7.983 1.00 96.88 104 HIS A CA 1
ATOM 807 C C . HIS A 1 104 ? 2.057 -3.105 -8.608 1.00 96.88 104 HIS A C 1
ATOM 809 O O . HIS A 1 104 ? 2.112 -3.220 -9.831 1.00 96.88 104 HIS A O 1
ATOM 815 N N . LEU A 1 105 ? 2.197 -4.149 -7.786 1.00 96.38 105 LEU A N 1
ATOM 816 C CA . LEU A 1 105 ? 2.521 -5.498 -8.263 1.00 96.38 105 LEU A CA 1
ATOM 817 C C . LEU A 1 105 ? 1.427 -6.086 -9.155 1.00 96.38 105 LEU A C 1
ATOM 819 O O . LEU A 1 105 ? 1.721 -6.766 -10.137 1.00 96.38 105 LEU A O 1
ATOM 823 N N . VAL A 1 106 ? 0.156 -5.802 -8.860 1.00 96.31 106 VAL A N 1
ATOM 824 C CA . VAL A 1 106 ? -0.960 -6.213 -9.720 1.00 96.31 106 VAL A CA 1
ATOM 825 C C . VAL A 1 106 ? -0.833 -5.582 -11.104 1.00 96.31 106 VAL A C 1
ATOM 827 O O . VAL A 1 106 ? -0.999 -6.291 -12.097 1.00 96.31 106 VAL A O 1
ATOM 830 N N . LEU A 1 107 ? -0.509 -4.290 -11.198 1.00 95.19 107 LEU A N 1
ATOM 831 C CA . LEU A 1 107 ? -0.277 -3.636 -12.488 1.00 95.19 107 LEU A CA 1
ATOM 832 C C . LEU A 1 107 ? 0.925 -4.242 -13.222 1.00 95.19 107 LEU A C 1
ATOM 834 O O . LEU A 1 107 ? 0.838 -4.524 -14.419 1.00 95.19 107 LEU A O 1
ATOM 838 N N . ASP A 1 108 ? 2.009 -4.513 -12.503 1.00 93.31 108 ASP A N 1
ATOM 839 C CA . ASP A 1 108 ? 3.223 -5.082 -13.082 1.00 93.31 108 ASP A CA 1
ATOM 840 C C . ASP A 1 108 ? 3.068 -6.529 -13.547 1.00 93.31 108 ASP A C 1
ATOM 842 O O . ASP A 1 108 ? 3.595 -6.899 -14.601 1.00 93.31 108 ASP A O 1
ATOM 846 N N . SER A 1 109 ? 2.228 -7.313 -12.868 1.00 93.31 109 SER A N 1
ATOM 847 C CA . SER A 1 109 ? 1.876 -8.680 -13.272 1.00 93.31 109 SER A CA 1
ATOM 848 C C . SER A 1 109 ? 1.210 -8.754 -14.652 1.00 93.31 109 SER A C 1
ATOM 850 O O . SER A 1 109 ? 1.159 -9.821 -15.261 1.00 93.31 109 SER A O 1
ATOM 852 N N . LYS A 1 110 ? 0.688 -7.628 -15.161 1.00 92.44 110 LYS A N 1
ATOM 853 C CA . LYS A 1 110 ? 0.076 -7.522 -16.495 1.00 92.44 110 LYS A CA 1
ATOM 854 C C . LYS A 1 110 ? 1.075 -7.157 -17.590 1.00 92.44 110 LYS A C 1
ATOM 856 O O . LYS A 1 110 ? 0.694 -7.077 -18.756 1.00 92.44 110 LYS A O 1
ATOM 861 N N . THR A 1 111 ? 2.338 -6.920 -17.246 1.00 88.69 111 THR A N 1
ATOM 862 C CA . THR A 1 111 ? 3.402 -6.705 -18.231 1.00 88.69 111 THR A CA 1
ATOM 863 C C . THR A 1 111 ? 3.966 -8.044 -18.725 1.00 88.69 111 THR A C 1
ATOM 865 O O . THR A 1 111 ? 3.889 -9.029 -17.996 1.00 88.69 111 THR A O 1
ATOM 868 N N . PRO A 1 112 ? 4.572 -8.117 -19.929 1.00 87.12 112 PRO A N 1
ATOM 869 C CA . PRO A 1 112 ? 5.172 -9.362 -20.425 1.00 87.12 112 PRO A CA 1
ATOM 870 C C . PRO A 1 112 ? 6.265 -9.948 -19.520 1.00 87.12 112 PRO A C 1
ATOM 872 O O . PRO A 1 112 ? 6.459 -11.157 -19.514 1.00 87.12 112 PRO A O 1
ATOM 875 N N . MET A 1 113 ? 6.971 -9.099 -18.763 1.00 84.88 113 MET A N 1
ATOM 876 C CA . MET A 1 113 ? 7.981 -9.528 -17.788 1.00 84.88 113 MET A CA 1
ATOM 877 C C . MET A 1 113 ? 7.347 -10.109 -16.513 1.00 84.88 113 MET A C 1
ATOM 879 O O . MET A 1 113 ? 7.977 -10.913 -15.832 1.00 84.88 113 MET A O 1
ATOM 883 N N . GLY A 1 114 ? 6.096 -9.741 -16.217 1.00 87.31 114 GLY A N 1
ATOM 884 C CA . GLY A 1 114 ? 5.382 -10.159 -15.015 1.00 87.31 114 GLY A CA 1
ATOM 885 C C . GLY A 1 114 ? 6.041 -9.665 -13.725 1.00 87.31 114 GLY A C 1
ATOM 886 O O . GLY A 1 114 ? 6.768 -8.672 -13.727 1.00 87.31 114 GLY A O 1
ATOM 887 N N . ILE A 1 115 ? 5.760 -10.380 -12.632 1.00 88.94 115 ILE A N 1
ATOM 888 C CA . ILE A 1 115 ? 6.411 -10.210 -11.327 1.00 88.94 115 ILE A CA 1
ATOM 889 C C . ILE A 1 115 ? 7.206 -11.481 -10.985 1.00 88.94 115 ILE A C 1
ATOM 891 O O . ILE A 1 115 ? 6.704 -12.586 -11.229 1.00 88.94 115 ILE A O 1
ATOM 895 N N . PRO A 1 116 ? 8.419 -11.374 -10.422 1.00 89.44 116 PRO A N 1
ATOM 896 C CA . PRO A 1 116 ? 9.137 -12.527 -9.901 1.00 89.44 116 PRO A CA 1
ATOM 897 C C . PRO A 1 116 ? 8.437 -13.126 -8.687 1.00 89.44 116 PRO A C 1
ATOM 899 O O . PRO A 1 116 ? 7.815 -12.434 -7.878 1.00 89.44 116 PRO A O 1
ATOM 902 N N . TRP A 1 117 ? 8.596 -14.434 -8.524 1.00 86.50 117 TRP A N 1
ATOM 903 C CA . TRP A 1 117 ? 8.140 -15.130 -7.324 1.00 86.50 117 TRP A CA 1
ATOM 904 C C . TRP A 1 117 ? 9.092 -14.952 -6.139 1.00 86.50 117 TRP A C 1
ATOM 906 O O . TRP A 1 117 ? 8.618 -14.877 -5.007 1.00 86.50 117 TRP A O 1
ATOM 916 N N . PHE A 1 118 ? 10.398 -14.869 -6.408 1.00 77.56 118 PHE A N 1
ATOM 917 C CA . PHE A 1 118 ? 11.477 -14.733 -5.429 1.00 77.56 118 PHE A CA 1
ATOM 918 C C . PHE A 1 118 ? 12.257 -13.460 -5.714 1.00 77.56 118 PHE A C 1
ATOM 920 O O . PHE A 1 118 ? 12.614 -13.289 -6.901 1.00 77.56 118 PHE A O 1
#